Protein AF-A0A1V4Y4I4-F1 (afdb_monomer_lite)

Structure (mmCIF, N/CA/C/O backbone):
data_AF-A0A1V4Y4I4-F1
#
_entry.id   AF-A0A1V4Y4I4-F1
#
loop_
_atom_site.group_PDB
_atom_site.id
_atom_site.type_symbol
_atom_site.label_atom_id
_atom_site.label_alt_id
_atom_site.label_comp_id
_atom_site.label_asym_id
_atom_site.label_entity_id
_atom_site.label_seq_id
_atom_site.pdbx_PDB_ins_code
_atom_site.Cartn_x
_atom_site.Cartn_y
_atom_site.Cartn_z
_atom_site.occupancy
_atom_site.B_iso_or_equiv
_atom_site.auth_seq_id
_atom_site.auth_comp_id
_atom_site.auth_asym_id
_atom_site.auth_atom_id
_atom_site.pdbx_PDB_model_num
ATOM 1 N N . MET A 1 1 ? -23.856 -1.948 23.650 1.00 59.88 1 MET A N 1
ATOM 2 C CA . MET A 1 1 ? -23.020 -1.935 22.434 1.00 59.88 1 MET A CA 1
ATOM 3 C C . MET A 1 1 ? -22.242 -0.634 22.471 1.00 59.88 1 MET A C 1
ATOM 5 O O . MET A 1 1 ? -22.866 0.391 22.723 1.00 59.88 1 MET A O 1
ATOM 9 N N . GLY A 1 2 ? -20.911 -0.705 22.414 1.00 66.62 2 GLY A N 1
ATOM 10 C CA . GLY A 1 2 ? -20.043 0.474 22.469 1.00 66.62 2 GLY A CA 1
ATOM 11 C C . GLY A 1 2 ? -20.132 1.305 21.186 1.00 66.62 2 GLY A C 1
ATOM 12 O O . GLY A 1 2 ? -20.775 0.861 20.231 1.00 66.62 2 GLY A O 1
ATOM 13 N N . PRO A 1 3 ? -19.540 2.510 21.169 1.00 67.31 3 PRO A N 1
ATOM 14 C CA . PRO A 1 3 ? -19.424 3.289 19.945 1.00 67.31 3 PRO A CA 1
ATOM 15 C C . PRO A 1 3 ? -18.731 2.459 18.850 1.00 67.31 3 PRO A C 1
ATOM 17 O O . PRO A 1 3 ? -17.905 1.604 19.175 1.00 67.31 3 PRO A O 1
ATOM 20 N N . PRO A 1 4 ? -19.095 2.670 17.576 1.00 71.00 4 PRO A N 1
ATOM 21 C CA . PRO A 1 4 ? -18.471 1.962 16.468 1.00 71.00 4 PRO A CA 1
ATOM 22 C C . PRO A 1 4 ? -16.964 2.227 16.454 1.00 71.00 4 PRO A C 1
ATOM 24 O O . PRO A 1 4 ? -16.531 3.359 16.679 1.00 71.00 4 PRO A O 1
ATOM 27 N N . GLU A 1 5 ? -16.184 1.181 16.191 1.00 80.62 5 GLU A N 1
ATOM 28 C CA . GLU A 1 5 ? -14.747 1.309 15.952 1.00 80.62 5 GLU A CA 1
ATOM 29 C C . GLU A 1 5 ? -14.522 2.182 14.708 1.00 80.62 5 GLU A C 1
ATOM 31 O O . GLU A 1 5 ? -15.231 2.063 13.702 1.00 80.62 5 GLU A O 1
ATOM 36 N N . GLN A 1 6 ? -13.590 3.127 14.815 1.00 85.88 6 GLN A N 1
ATOM 37 C CA . GLN A 1 6 ? -13.231 4.048 13.740 1.00 85.88 6 GLN A CA 1
ATOM 38 C C . GLN A 1 6 ? -11.927 3.587 13.104 1.00 85.88 6 GLN A C 1
ATOM 40 O O . GLN A 1 6 ? -11.011 3.186 13.822 1.00 85.88 6 GLN A O 1
ATOM 45 N N . ALA A 1 7 ? -11.844 3.679 11.777 1.00 88.19 7 ALA A N 1
ATOM 46 C CA . ALA A 1 7 ? -10.590 3.435 11.082 1.00 88.19 7 ALA A CA 1
ATOM 47 C C . ALA A 1 7 ? -9.544 4.516 11.416 1.00 88.19 7 ALA A C 1
ATOM 49 O O . ALA A 1 7 ? -9.923 5.673 11.666 1.00 88.19 7 ALA A O 1
ATOM 50 N N . PRO A 1 8 ? -8.245 4.166 11.346 1.00 87.81 8 PRO A N 1
ATOM 51 C CA . PRO A 1 8 ? -7.149 5.119 11.473 1.00 87.81 8 PRO A CA 1
ATOM 52 C C . PRO A 1 8 ? -7.341 6.338 10.568 1.00 87.81 8 PRO A C 1
ATOM 54 O O . PRO A 1 8 ? -7.643 6.205 9.378 1.00 87.81 8 PRO A O 1
ATOM 57 N N . GLN A 1 9 ? -7.153 7.534 11.123 1.00 90.69 9 GLN A N 1
ATOM 58 C CA . GLN A 1 9 ? -7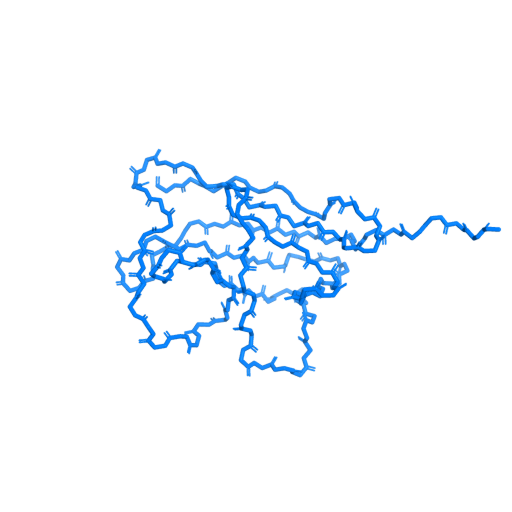.184 8.778 10.357 1.00 90.69 9 GLN A CA 1
ATOM 59 C C . GLN A 1 9 ? -5.765 9.107 9.883 1.00 90.69 9 GLN A C 1
ATOM 61 O O . GLN A 1 9 ? -5.051 9.911 10.486 1.00 90.69 9 GLN A O 1
ATOM 66 N N . ALA A 1 10 ? -5.353 8.456 8.796 1.00 91.88 10 ALA A N 1
ATOM 67 C CA . ALA A 1 10 ? -4.025 8.601 8.213 1.00 91.88 10 ALA A CA 1
ATOM 68 C C . ALA A 1 10 ? -4.049 9.450 6.938 1.00 91.88 10 ALA A C 1
ATOM 70 O O . ALA A 1 10 ? -4.920 9.310 6.079 1.00 91.88 10 ALA A O 1
ATOM 71 N N . SER A 1 11 ? -3.052 10.319 6.787 1.00 94.38 11 SER A N 1
ATOM 72 C CA . SER A 1 11 ? -2.805 11.042 5.543 1.00 94.38 11 SER A CA 1
ATOM 73 C C . SER A 1 11 ? -1.803 10.257 4.711 1.00 94.38 11 SER A C 1
ATOM 75 O O . SER A 1 11 ? -0.617 10.218 5.037 1.00 94.38 11 SER A O 1
ATOM 77 N N . LEU A 1 12 ? -2.273 9.624 3.638 1.00 94.75 12 LEU A N 1
ATOM 78 C CA . LEU A 1 12 ? -1.448 8.799 2.760 1.00 94.75 12 LEU A CA 1
ATOM 79 C C . LEU A 1 12 ? -1.322 9.434 1.377 1.00 94.75 12 LEU A C 1
ATOM 81 O O . LEU A 1 12 ? -2.287 9.969 0.829 1.00 94.75 12 LEU A O 1
ATOM 85 N N . ARG A 1 13 ? -0.127 9.347 0.793 1.00 95.62 13 ARG A N 1
ATOM 86 C CA . ARG A 1 13 ? 0.149 9.816 -0.567 1.00 95.62 13 ARG A CA 1
ATOM 87 C C . ARG A 1 13 ? 0.744 8.692 -1.396 1.00 95.62 13 ARG A C 1
ATOM 89 O O . ARG A 1 13 ? 1.690 8.051 -0.962 1.00 95.62 13 ARG A O 1
ATOM 96 N N . ALA A 1 14 ? 0.232 8.508 -2.608 1.00 94.81 14 ALA A N 1
ATOM 97 C CA . ALA A 1 14 ? 0.804 7.591 -3.583 1.00 94.81 14 ALA A CA 1
ATOM 98 C C . ALA A 1 14 ? 1.386 8.355 -4.780 1.00 94.81 14 ALA A C 1
ATOM 100 O O . ALA A 1 14 ? 0.852 9.387 -5.196 1.00 94.81 14 ALA A O 1
ATOM 101 N N . SER A 1 15 ? 2.491 7.854 -5.327 1.00 94.38 15 SER A N 1
ATOM 102 C CA . SER A 1 15 ? 3.132 8.398 -6.528 1.00 94.38 15 SER A CA 1
ATOM 103 C C . SER A 1 15 ? 3.766 7.291 -7.364 1.00 94.38 15 SER A C 1
ATOM 105 O O . SER A 1 15 ? 4.225 6.291 -6.818 1.00 94.38 15 SER A O 1
ATOM 107 N N . GLY A 1 16 ? 3.774 7.463 -8.685 1.00 92.38 16 GLY A N 1
AT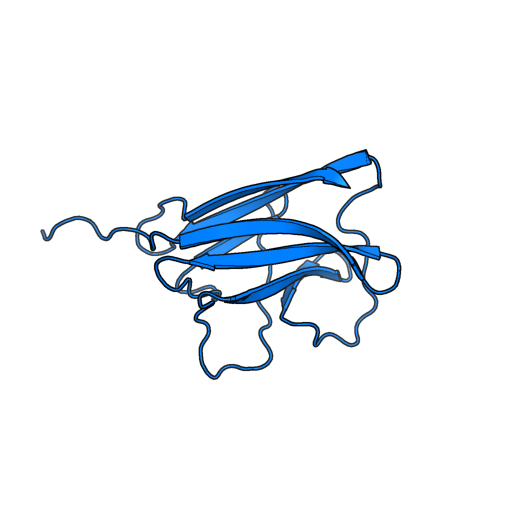OM 108 C CA . GLY A 1 16 ? 4.423 6.529 -9.599 1.00 92.38 16 GLY A CA 1
ATOM 109 C C . GLY A 1 16 ? 5.938 6.703 -9.564 1.00 92.38 16 GLY A C 1
ATOM 110 O O . GLY A 1 16 ? 6.442 7.829 -9.563 1.00 92.38 16 GLY A O 1
ATOM 111 N N . VAL A 1 17 ? 6.662 5.591 -9.521 1.00 91.19 17 VAL A N 1
ATOM 112 C CA . VAL A 1 17 ? 8.126 5.531 -9.552 1.00 91.19 17 VAL A CA 1
ATOM 113 C C . VAL A 1 17 ? 8.579 4.412 -10.486 1.00 91.19 17 VAL A C 1
ATOM 115 O O . VAL A 1 17 ? 7.840 3.463 -10.729 1.00 91.19 17 VAL A O 1
ATOM 118 N N . MET A 1 18 ? 9.811 4.504 -10.981 1.00 88.62 18 MET A N 1
ATOM 119 C CA . MET A 1 18 ? 10.460 3.400 -11.688 1.00 88.62 18 MET A CA 1
ATOM 120 C C . MET A 1 18 ? 11.306 2.606 -10.698 1.00 88.62 18 MET A C 1
ATOM 122 O O . MET A 1 18 ? 12.157 3.184 -10.016 1.00 88.62 18 MET A O 1
ATOM 126 N N . MET A 1 19 ? 11.103 1.295 -10.641 1.00 82.94 19 MET A N 1
ATOM 127 C CA . MET A 1 19 ? 11.897 0.370 -9.841 1.00 82.94 19 MET A CA 1
ATOM 128 C C . MET A 1 19 ? 12.384 -0.768 -10.734 1.00 82.94 19 MET A C 1
ATOM 130 O O . MET A 1 19 ? 11.584 -1.458 -11.351 1.00 82.94 19 MET A O 1
ATOM 134 N N . ASP A 1 20 ? 13.703 -0.937 -10.835 1.00 83.25 20 ASP A N 1
ATOM 135 C CA . ASP A 1 20 ? 14.353 -1.936 -11.700 1.00 83.25 20 ASP A CA 1
ATOM 136 C C . ASP A 1 20 ? 13.917 -1.900 -13.178 1.00 83.25 20 ASP A C 1
ATOM 138 O O . ASP A 1 20 ? 13.991 -2.896 -13.887 1.00 83.25 20 ASP A O 1
ATOM 142 N N . GLY A 1 21 ? 13.503 -0.724 -13.661 1.00 84.31 21 GLY A N 1
ATOM 143 C CA . GLY A 1 21 ? 13.038 -0.529 -15.037 1.00 84.31 21 GLY A CA 1
ATOM 144 C C . GLY A 1 21 ? 11.533 -0.710 -15.232 1.00 84.31 21 GLY A C 1
ATOM 145 O O . GLY A 1 21 ? 11.056 -0.415 -16.323 1.00 84.31 21 GLY A O 1
ATOM 146 N N . GLU A 1 22 ? 10.797 -1.086 -14.185 1.00 89.00 22 GLU A N 1
ATOM 147 C CA . GLU A 1 22 ? 9.345 -1.272 -14.215 1.00 89.00 22 GLU A CA 1
ATOM 148 C C . GLU A 1 22 ? 8.600 -0.232 -13.370 1.00 89.00 22 GLU A C 1
ATOM 150 O O . GLU A 1 22 ? 9.132 0.331 -12.408 1.00 89.00 22 GLU A O 1
ATOM 155 N N . ASN A 1 23 ? 7.339 0.017 -13.724 1.00 90.75 23 ASN A N 1
ATOM 156 C CA . ASN A 1 23 ? 6.455 0.922 -12.991 1.00 90.75 23 ASN A CA 1
ATOM 157 C C . ASN A 1 23 ? 6.058 0.329 -11.627 1.00 90.75 23 ASN A C 1
ATOM 159 O O . ASN A 1 23 ? 5.480 -0.757 -11.556 1.00 90.75 23 ASN A O 1
ATOM 163 N N . ALA A 1 24 ? 6.294 1.088 -10.558 1.00 91.50 24 ALA A N 1
ATOM 164 C CA . ALA A 1 24 ? 5.917 0.782 -9.180 1.00 91.50 24 ALA A CA 1
ATOM 165 C C . ALA A 1 24 ? 5.242 1.998 -8.517 1.00 91.50 24 ALA A C 1
ATOM 167 O O . ALA A 1 24 ? 5.390 3.132 -8.968 1.00 91.50 24 ALA A O 1
ATOM 168 N N . ILE A 1 25 ? 4.508 1.799 -7.424 1.00 93.06 25 ILE A N 1
ATOM 169 C CA . ILE A 1 25 ? 3.913 2.900 -6.651 1.00 93.06 25 ILE A CA 1
ATOM 170 C C . ILE A 1 25 ? 4.708 3.079 -5.368 1.00 93.06 25 ILE A C 1
ATOM 172 O O . ILE A 1 25 ? 4.858 2.134 -4.606 1.00 93.06 25 ILE A O 1
ATOM 176 N N . LYS A 1 26 ? 5.156 4.298 -5.081 1.00 93.00 26 LYS A N 1
ATOM 177 C CA . LYS A 1 26 ? 5.621 4.683 -3.749 1.00 93.00 26 LYS A CA 1
ATOM 178 C C . LYS A 1 26 ? 4.436 5.202 -2.941 1.00 93.00 26 LYS A C 1
ATOM 180 O O . LYS A 1 26 ? 3.807 6.181 -3.349 1.00 93.00 26 LYS A O 1
ATOM 185 N N . LEU A 1 27 ? 4.155 4.563 -1.811 1.00 93.75 27 LEU A N 1
ATOM 186 C CA . LEU A 1 27 ? 3.166 4.982 -0.822 1.00 93.75 27 LEU A CA 1
ATOM 187 C C . LEU A 1 27 ? 3.892 5.596 0.377 1.00 93.75 27 LEU A C 1
ATOM 189 O O . LEU A 1 27 ? 4.798 4.981 0.925 1.00 93.75 27 LEU A O 1
ATOM 193 N N . GLU A 1 28 ? 3.498 6.799 0.779 1.00 93.75 28 GLU A N 1
ATOM 194 C CA . GLU A 1 28 ? 4.140 7.581 1.838 1.00 93.75 28 GLU A CA 1
ATOM 195 C C . GLU A 1 28 ? 3.118 7.987 2.905 1.00 93.75 28 GLU A C 1
ATOM 197 O O . GLU A 1 28 ? 2.045 8.506 2.574 1.00 93.75 28 GLU A O 1
ATOM 202 N N . HIS A 1 29 ? 3.475 7.829 4.179 1.00 94.50 29 HIS A N 1
ATOM 203 C CA . HIS A 1 29 ? 2.659 8.286 5.299 1.00 94.50 29 HIS A CA 1
ATOM 204 C C . HIS A 1 29 ? 3.002 9.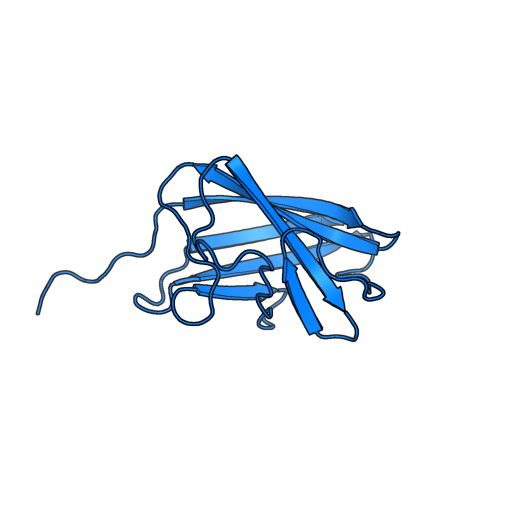741 5.639 1.00 94.50 29 HIS A C 1
ATOM 206 O O . HIS A 1 29 ? 4.084 10.052 6.134 1.00 94.50 29 HIS A O 1
ATOM 212 N N . GLN A 1 30 ? 2.082 10.667 5.381 1.00 94.69 30 GLN A N 1
ATOM 213 C CA . GLN A 1 30 ? 2.298 12.112 5.541 1.00 94.69 30 GLN A CA 1
ATOM 214 C C . GLN A 1 30 ? 1.975 12.629 6.953 1.00 94.69 30 GLN A C 1
ATOM 216 O O . GLN A 1 30 ? 2.304 13.769 7.277 1.00 94.69 30 GLN A O 1
ATOM 221 N N . GLY A 1 31 ? 1.325 11.820 7.793 1.00 93.50 31 GLY A N 1
ATOM 222 C CA . GLY A 1 31 ? 0.958 12.173 9.168 1.00 93.50 31 GLY A CA 1
ATOM 223 C C . GLY A 1 31 ? -0.389 11.582 9.580 1.00 93.50 31 GLY A C 1
ATOM 224 O O . GLY A 1 31 ? -1.079 10.997 8.749 1.00 93.50 31 GLY A O 1
ATOM 225 N N . GLY A 1 32 ? -0.766 11.759 10.846 1.00 93.12 32 GLY A N 1
ATOM 226 C CA . GLY A 1 32 ? -1.983 11.173 11.419 1.00 93.12 32 GLY A CA 1
ATOM 227 C C . GLY A 1 32 ? -1.699 9.896 12.206 1.00 93.12 32 GLY A C 1
ATOM 228 O O . GLY A 1 32 ? -0.593 9.736 12.728 1.00 93.12 32 GLY A O 1
ATOM 229 N N . ASP A 1 33 ? -2.705 9.032 12.297 1.00 92.94 33 ASP A N 1
ATOM 230 C CA . ASP A 1 33 ? -2.617 7.751 13.002 1.00 92.94 33 ASP A CA 1
ATOM 231 C C . ASP A 1 33 ? -1.809 6.731 12.196 1.00 92.94 33 ASP A C 1
ATOM 233 O O . ASP A 1 33 ? -1.933 6.686 10.976 1.00 92.94 33 ASP A O 1
ATOM 237 N N . ALA A 1 34 ? -1.048 5.875 12.879 1.00 91.25 34 ALA A N 1
ATOM 238 C CA . ALA A 1 34 ? -0.325 4.781 12.241 1.00 91.25 34 ALA A CA 1
ATOM 239 C C . ALA A 1 34 ? -1.277 3.799 11.535 1.00 91.25 34 ALA A C 1
ATOM 241 O O . ALA A 1 34 ? -2.367 3.497 12.036 1.00 91.25 34 ALA A O 1
ATOM 242 N N . VAL A 1 35 ? -0.843 3.253 10.397 1.00 90.81 35 VAL A N 1
ATOM 243 C CA . VAL A 1 35 ? -1.619 2.276 9.616 1.00 90.81 35 VAL A CA 1
ATOM 244 C C . VAL A 1 35 ? -0.941 0.917 9.669 1.00 90.81 35 VAL A C 1
ATOM 246 O O . VAL A 1 35 ? 0.144 0.752 9.134 1.00 90.81 35 VAL A O 1
ATOM 249 N N . TYR A 1 36 ? -1.579 -0.084 10.264 1.00 89.94 36 TYR A N 1
ATOM 250 C CA . TYR A 1 36 ? -1.006 -1.429 10.328 1.00 89.94 36 TYR A CA 1
ATOM 251 C C . TYR A 1 36 ? -1.197 -2.162 8.993 1.00 89.94 36 TYR A C 1
ATOM 253 O O . TYR A 1 36 ? -2.318 -2.506 8.621 1.00 89.94 36 TYR A O 1
ATOM 261 N N . LEU A 1 37 ? -0.116 -2.365 8.240 1.00 87.56 37 LEU A N 1
ATOM 262 C CA . LEU A 1 37 ? -0.107 -2.930 6.886 1.00 87.56 37 LEU A CA 1
ATOM 263 C C . LEU A 1 37 ? -0.080 -4.466 6.867 1.00 87.56 37 LEU A C 1
ATOM 265 O O . LEU A 1 37 ? 0.564 -5.070 6.018 1.00 87.56 37 LEU A O 1
ATOM 269 N N . ASP A 1 38 ? -0.801 -5.127 7.759 1.00 86.50 38 ASP A N 1
ATOM 270 C CA . ASP A 1 38 ? -0.971 -6.580 7.757 1.00 86.50 38 ASP A CA 1
ATOM 271 C C . ASP A 1 38 ? -2.418 -6.980 7.449 1.00 86.50 38 ASP A C 1
ATOM 273 O O . ASP A 1 38 ? -3.355 -6.196 7.590 1.00 86.50 38 ASP A O 1
ATOM 277 N N . ALA A 1 39 ? -2.613 -8.240 7.059 1.00 84.19 39 ALA A N 1
ATOM 278 C CA . ALA A 1 39 ? -3.919 -8.749 6.647 1.00 84.19 39 ALA A CA 1
ATOM 279 C C . ALA A 1 39 ? -4.964 -8.816 7.779 1.00 84.19 39 ALA A C 1
ATOM 281 O O . ALA A 1 39 ? -6.142 -9.052 7.496 1.00 84.19 39 ALA A O 1
ATOM 282 N N . THR A 1 40 ? -4.559 -8.665 9.045 1.00 86.88 40 THR A N 1
ATOM 283 C CA . THR A 1 40 ? -5.478 -8.662 10.192 1.00 86.88 40 THR A CA 1
ATOM 284 C C . THR A 1 40 ? -6.056 -7.277 10.463 1.00 86.88 40 THR A C 1
ATOM 286 O O . THR A 1 40 ? -7.202 -7.193 10.907 1.00 86.88 40 THR A O 1
ATOM 289 N N . HIS A 1 41 ? -5.324 -6.212 10.124 1.00 89.19 41 HIS A N 1
ATOM 290 C CA . HIS A 1 41 ? -5.753 -4.830 10.340 1.00 89.19 41 HIS A CA 1
ATOM 291 C C . HIS A 1 41 ? -6.176 -4.122 9.057 1.00 89.19 41 HIS A C 1
ATOM 293 O O . HIS A 1 41 ? -7.192 -3.428 9.058 1.00 89.19 41 HIS A O 1
ATOM 299 N N . THR A 1 42 ? -5.456 -4.296 7.948 1.00 91.12 42 THR A N 1
ATOM 300 C CA . THR A 1 42 ? -5.774 -3.603 6.698 1.00 91.12 42 THR A CA 1
ATOM 301 C C . THR A 1 42 ? -5.821 -4.524 5.491 1.00 91.12 42 THR A C 1
ATOM 303 O O . THR A 1 42 ? -5.125 -5.528 5.358 1.00 91.12 42 THR A O 1
ATOM 306 N N . LYS A 1 43 ? -6.689 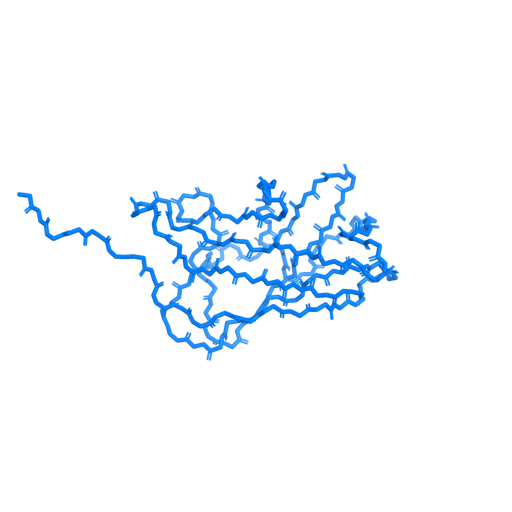-4.153 4.554 1.00 92.25 43 LYS A N 1
ATOM 307 C CA . LYS A 1 43 ? -6.766 -4.750 3.232 1.00 92.25 43 LYS A CA 1
ATOM 308 C C . LYS A 1 43 ? -6.349 -3.713 2.210 1.00 92.25 43 LYS A C 1
ATOM 310 O O . LYS A 1 43 ? -7.050 -2.720 2.009 1.00 92.25 43 LYS A O 1
ATOM 315 N N . VAL A 1 44 ? -5.243 -3.985 1.530 1.00 92.06 44 VAL A N 1
ATOM 316 C CA . VAL A 1 44 ? -4.780 -3.164 0.415 1.00 92.06 44 VAL A CA 1
ATOM 317 C C . VAL A 1 44 ? -5.184 -3.809 -0.904 1.00 92.06 44 VAL A C 1
ATOM 319 O O . VAL A 1 44 ? -5.004 -5.009 -1.118 1.00 92.06 44 VAL A O 1
ATOM 322 N N . LEU A 1 45 ? -5.776 -3.009 -1.780 1.00 93.81 45 LEU A N 1
ATOM 323 C CA . LEU A 1 45 ? -6.282 -3.407 -3.085 1.00 93.81 45 LEU A CA 1
ATOM 324 C C . LEU A 1 45 ? -5.584 -2.577 -4.160 1.00 93.81 45 LEU A C 1
ATOM 326 O O . LEU A 1 45 ? -5.605 -1.352 -4.078 1.00 93.81 45 LEU A O 1
ATOM 330 N N . ILE A 1 46 ? -5.036 -3.240 -5.174 1.00 92.62 46 ILE A N 1
ATOM 331 C CA . ILE A 1 46 ? -4.500 -2.636 -6.396 1.00 92.62 46 ILE A CA 1
ATOM 332 C C . ILE A 1 46 ? -5.415 -3.051 -7.546 1.00 92.62 46 ILE A C 1
ATOM 334 O O . ILE A 1 46 ? -5.582 -4.244 -7.798 1.00 92.62 46 ILE A O 1
ATOM 338 N N . ASP A 1 47 ? -6.094 -2.083 -8.161 1.00 92.12 47 ASP A N 1
ATOM 339 C CA . ASP A 1 47 ? -7.125 -2.296 -9.191 1.00 92.12 47 ASP A CA 1
ATOM 340 C C . ASP A 1 47 ? -8.160 -3.371 -8.810 1.00 92.12 47 ASP A C 1
ATOM 342 O O . ASP A 1 47 ? -8.629 -4.174 -9.615 1.00 92.12 47 ASP A O 1
ATOM 346 N N . GLY A 1 48 ? -8.523 -3.397 -7.523 1.00 91.12 48 GLY A N 1
ATOM 347 C CA . GLY A 1 48 ? -9.484 -4.349 -6.961 1.00 91.12 48 GLY A CA 1
ATOM 348 C C . GLY A 1 48 ? -8.909 -5.724 -6.600 1.00 91.12 48 GLY A C 1
ATOM 349 O O . GLY A 1 48 ? -9.630 -6.532 -6.013 1.00 91.12 48 GLY A O 1
ATOM 350 N N . THR A 1 49 ? -7.628 -5.980 -6.866 1.00 93.00 49 THR A N 1
ATOM 351 C CA . THR A 1 49 ? -6.927 -7.212 -6.473 1.00 93.00 49 THR A CA 1
ATOM 352 C C . THR A 1 49 ? -6.181 -7.002 -5.161 1.00 93.00 49 THR A C 1
ATOM 354 O O . THR A 1 49 ? -5.521 -5.987 -4.972 1.00 93.00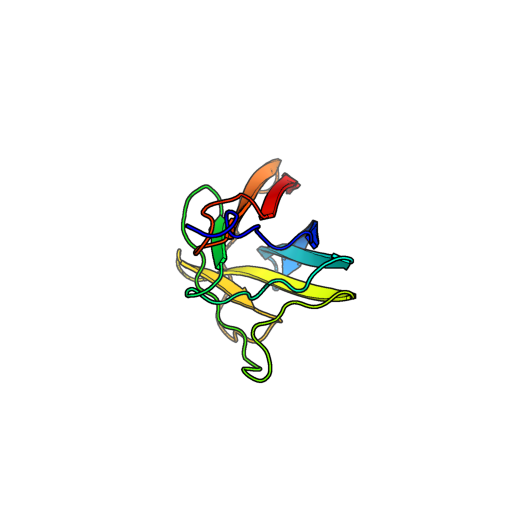 49 THR A O 1
ATOM 357 N N . THR A 1 50 ? -6.278 -7.943 -4.221 1.00 92.44 50 THR A N 1
ATOM 358 C CA . THR A 1 50 ? -5.587 -7.823 -2.928 1.00 92.44 50 THR A CA 1
ATOM 359 C C . THR A 1 50 ? -4.075 -7.944 -3.093 1.00 92.44 50 THR A C 1
ATOM 361 O O . THR A 1 50 ? -3.598 -8.888 -3.720 1.00 92.44 50 THR A O 1
ATOM 364 N N . ALA A 1 51 ? -3.341 -6.994 -2.515 1.00 89.31 51 ALA A N 1
ATOM 365 C CA . ALA A 1 51 ? -1.890 -7.054 -2.426 1.00 89.31 51 ALA A CA 1
ATOM 366 C C . ALA A 1 51 ? -1.451 -7.904 -1.228 1.00 89.31 51 ALA A C 1
ATOM 368 O O . ALA A 1 51 ? -2.093 -7.914 -0.178 1.00 89.31 51 ALA A O 1
ATOM 369 N N . THR A 1 52 ? -0.343 -8.613 -1.401 1.00 86.12 52 THR A N 1
ATOM 370 C CA . THR A 1 52 ? 0.321 -9.389 -0.359 1.00 86.12 52 THR A CA 1
ATOM 371 C C . THR A 1 52 ? 1.326 -8.488 0.343 1.00 86.12 52 THR A C 1
ATOM 373 O O . THR A 1 52 ? 2.291 -8.034 -0.272 1.00 86.12 52 THR A O 1
ATOM 376 N N . THR A 1 53 ? 1.140 -8.224 1.631 1.00 78.19 53 THR A N 1
ATOM 377 C CA . THR A 1 53 ? 2.152 -7.487 2.386 1.00 78.19 53 THR A CA 1
ATOM 378 C C . THR A 1 53 ? 3.318 -8.402 2.743 1.00 78.19 53 THR A C 1
ATOM 380 O O . THR A 1 53 ? 3.122 -9.459 3.342 1.00 78.19 53 THR A O 1
ATOM 383 N N . VAL A 1 54 ? 4.534 -7.993 2.386 1.00 66.56 54 VAL A N 1
ATOM 384 C CA . VAL A 1 54 ? 5.777 -8.684 2.737 1.00 66.56 54 VAL A CA 1
ATOM 385 C C . VAL A 1 54 ? 6.739 -7.630 3.276 1.00 66.56 54 VAL A C 1
ATOM 387 O O . VAL A 1 54 ? 7.654 -7.203 2.589 1.00 66.56 54 VAL A O 1
ATOM 390 N N . LEU A 1 55 ? 6.503 -7.153 4.501 1.00 65.69 55 LEU A N 1
ATOM 391 C CA . LEU A 1 55 ? 7.412 -6.212 5.161 1.00 65.69 55 LEU A CA 1
ATOM 392 C C . LEU A 1 55 ? 8.516 -7.004 5.866 1.00 65.69 55 LEU A C 1
ATOM 394 O O . LEU A 1 55 ? 8.258 -7.765 6.795 1.00 65.69 55 LEU A O 1
ATOM 398 N N . ALA A 1 56 ? 9.759 -6.851 5.405 1.00 52.19 56 ALA A N 1
ATOM 399 C CA . ALA A 1 56 ? 10.893 -7.633 5.905 1.00 52.19 56 ALA A CA 1
ATOM 400 C C . ALA A 1 56 ? 11.308 -7.317 7.356 1.00 52.19 56 ALA A C 1
ATOM 402 O O . ALA A 1 56 ? 11.973 -8.136 7.990 1.00 52.19 56 ALA A O 1
ATOM 403 N N . ASN A 1 57 ? 10.909 -6.159 7.889 1.00 53.09 57 ASN A N 1
ATOM 404 C CA . ASN A 1 57 ? 11.066 -5.822 9.301 1.00 53.09 57 ASN A CA 1
ATOM 405 C C . ASN A 1 57 ? 9.714 -5.958 10.002 1.00 53.09 57 ASN A C 1
ATOM 407 O O . ASN A 1 57 ? 8.911 -5.033 10.022 1.00 53.09 57 ASN A O 1
ATOM 411 N N . ALA A 1 58 ? 9.502 -7.123 10.606 1.00 45.62 58 ALA A N 1
ATOM 412 C CA . ALA A 1 58 ? 8.340 -7.470 11.419 1.00 45.62 58 ALA A CA 1
ATOM 413 C C . ALA A 1 58 ? 8.266 -6.731 12.775 1.00 45.62 58 ALA A C 1
ATOM 415 O O . ALA A 1 58 ? 7.486 -7.132 13.635 1.00 45.62 58 ALA A O 1
ATOM 416 N N . ASP A 1 59 ? 9.077 -5.691 13.003 1.00 45.56 59 ASP A N 1
ATOM 417 C CA . ASP A 1 59 ? 9.154 -5.054 14.325 1.00 45.56 59 ASP A CA 1
ATOM 418 C C . ASP A 1 59 ? 8.097 -3.980 14.571 1.00 45.56 59 ASP A C 1
ATOM 420 O O . ASP A 1 59 ? 7.857 -3.655 15.727 1.00 45.56 59 ASP A O 1
ATOM 424 N N . THR A 1 60 ? 7.370 -3.549 13.543 1.00 52.91 60 THR A N 1
ATOM 425 C CA . THR A 1 60 ? 5.999 -3.052 13.686 1.00 52.91 60 THR A CA 1
ATOM 426 C C . THR A 1 60 ? 5.375 -3.011 12.300 1.00 52.91 60 THR A C 1
ATOM 428 O O . THR A 1 60 ? 5.790 -2.227 11.460 1.00 52.91 60 THR A O 1
ATOM 431 N N . GLU A 1 61 ? 4.333 -3.801 12.052 1.00 69.38 61 GLU A N 1
ATOM 432 C CA . GLU A 1 61 ? 3.482 -3.680 10.854 1.00 69.38 61 GLU A CA 1
ATOM 433 C C . GLU A 1 61 ? 2.828 -2.283 10.745 1.00 69.38 61 GLU A C 1
ATOM 435 O O . GLU A 1 61 ? 2.174 -1.984 9.752 1.00 69.38 61 GLU A O 1
ATOM 440 N N . ALA A 1 62 ? 3.018 -1.421 11.751 1.00 84.56 62 ALA A N 1
ATOM 441 C CA . ALA A 1 62 ? 2.670 -0.013 11.752 1.00 84.56 62 ALA A CA 1
ATOM 442 C C . ALA A 1 62 ? 3.485 0.762 10.710 1.00 84.56 62 ALA A C 1
ATOM 444 O O . ALA A 1 62 ? 4.703 0.867 10.793 1.00 84.56 62 ALA A O 1
ATOM 445 N N . PHE A 1 63 ? 2.769 1.330 9.753 1.00 89.56 63 PHE A N 1
ATOM 446 C CA . PHE A 1 63 ? 3.249 2.329 8.825 1.00 89.56 63 PHE A CA 1
ATOM 447 C C . PHE A 1 63 ? 3.097 3.701 9.472 1.00 89.56 63 PHE A C 1
ATOM 449 O O . PHE A 1 63 ? 1.979 4.217 9.584 1.00 89.56 63 PHE A O 1
ATOM 456 N N . ASP A 1 64 ? 4.214 4.255 9.928 1.00 91.56 64 ASP A N 1
ATOM 457 C CA . ASP A 1 64 ? 4.259 5.484 10.712 1.00 91.56 64 ASP A CA 1
ATOM 458 C C . ASP A 1 64 ? 4.543 6.722 9.855 1.00 91.56 64 ASP A C 1
ATOM 460 O O . ASP A 1 64 ? 5.071 6.669 8.743 1.00 91.56 64 ASP A O 1
ATOM 464 N N . ALA A 1 65 ? 4.220 7.897 10.396 1.00 91.94 65 ALA A N 1
ATOM 465 C CA . ALA A 1 65 ? 4.463 9.165 9.723 1.00 91.94 65 ALA A CA 1
ATOM 466 C C . ALA A 1 65 ? 5.940 9.373 9.349 1.00 91.94 65 ALA A C 1
ATOM 468 O O . ALA A 1 65 ? 6.829 9.352 10.197 1.00 91.94 65 ALA A O 1
ATOM 469 N N . GLY A 1 66 ? 6.178 9.668 8.068 1.00 89.38 66 GLY A N 1
ATOM 470 C CA . GLY A 1 66 ? 7.510 9.828 7.484 1.00 89.38 66 GLY A CA 1
ATOM 471 C C . GLY A 1 66 ? 8.043 8.570 6.798 1.00 89.38 66 GLY A C 1
ATOM 472 O O . GLY A 1 66 ? 9.022 8.667 6.055 1.00 89.38 66 GLY A O 1
ATOM 473 N N . GLU A 1 67 ? 7.400 7.419 6.987 1.00 90.88 67 GLU A N 1
ATOM 474 C CA . GLU A 1 67 ? 7.781 6.182 6.318 1.00 90.88 67 GLU A CA 1
ATOM 475 C C . GLU A 1 67 ? 7.219 6.097 4.897 1.00 90.88 67 GLU A C 1
ATOM 477 O O . GLU A 1 67 ? 6.265 6.786 4.507 1.00 90.88 67 GLU A O 1
ATOM 482 N N . PHE A 1 68 ? 7.822 5.211 4.105 1.00 90.44 68 PHE A N 1
ATOM 483 C CA . PHE A 1 68 ? 7.319 4.851 2.791 1.00 90.44 68 PHE A CA 1
ATOM 484 C C . PHE A 1 68 ? 7.505 3.365 2.504 1.00 90.44 68 PHE A C 1
ATOM 486 O O . PHE A 1 68 ? 8.475 2.741 2.929 1.00 90.44 68 PHE A O 1
ATOM 493 N N . VAL A 1 69 ? 6.584 2.833 1.713 1.00 90.62 69 VAL A N 1
ATOM 494 C CA . VAL A 1 69 ? 6.629 1.482 1.158 1.00 90.62 69 VAL A CA 1
ATOM 495 C C . VAL A 1 69 ? 6.403 1.558 -0.344 1.00 90.62 69 VAL A C 1
ATOM 497 O O . VAL A 1 69 ? 5.931 2.568 -0.875 1.00 90.62 69 VAL A O 1
ATOM 500 N N . TYR A 1 70 ? 6.732 0.484 -1.040 1.00 90.56 70 TYR A N 1
ATOM 501 C CA . TYR A 1 70 ? 6.493 0.341 -2.461 1.00 90.56 70 TYR A CA 1
ATOM 502 C C . TYR A 1 70 ? 5.472 -0.746 -2.716 1.00 90.56 70 TYR A C 1
ATOM 504 O O . TYR A 1 70 ? 5.502 -1.804 -2.092 1.00 90.56 70 TYR A O 1
ATOM 512 N N . LEU A 1 71 ? 4.592 -0.471 -3.668 1.00 91.00 71 LEU A N 1
ATOM 513 C CA . LEU A 1 71 ? 3.695 -1.442 -4.245 1.00 91.00 71 LEU A CA 1
ATOM 514 C C . LEU A 1 71 ? 4.227 -1.792 -5.631 1.00 91.00 71 LEU A C 1
ATOM 516 O O . LEU A 1 71 ? 4.589 -0.895 -6.397 1.00 91.00 71 LEU A O 1
ATOM 520 N N . PHE A 1 72 ? 4.305 -3.078 -5.943 1.00 90.69 72 PHE A N 1
ATOM 521 C CA . PHE A 1 72 ? 4.847 -3.580 -7.209 1.00 90.69 72 PHE A CA 1
ATOM 522 C C . PHE A 1 72 ? 4.243 -4.947 -7.549 1.00 90.69 72 PHE A C 1
ATOM 524 O O . PHE A 1 72 ? 3.579 -5.564 -6.713 1.00 90.69 72 PHE A O 1
ATOM 531 N N . ASN A 1 73 ? 4.435 -5.400 -8.788 1.00 91.00 73 ASN A N 1
ATOM 532 C CA . ASN A 1 73 ? 4.001 -6.714 -9.251 1.00 91.00 73 ASN A CA 1
ATOM 533 C C . ASN A 1 73 ? 5.205 -7.656 -9.383 1.00 91.00 73 ASN A C 1
ATOM 535 O O . ASN A 1 73 ? 6.268 -7.239 -9.843 1.00 91.00 73 ASN A O 1
ATOM 539 N N . VAL A 1 74 ? 5.027 -8.916 -8.992 1.00 89.38 74 VAL A N 1
ATOM 540 C CA . VAL A 1 74 ? 5.941 -10.017 -9.312 1.00 89.38 74 VAL A CA 1
ATOM 541 C C . VAL A 1 74 ? 5.104 -11.209 -9.760 1.00 89.38 74 VAL A C 1
ATOM 543 O O . VAL A 1 74 ? 4.317 -11.756 -8.985 1.00 89.38 74 VAL A O 1
ATOM 546 N N . SER A 1 75 ? 5.276 -11.636 -11.010 1.00 88.56 75 SER A N 1
ATOM 547 C CA . SER A 1 75 ? 4.608 -12.800 -11.602 1.00 88.56 75 SER A CA 1
ATOM 548 C C . SER A 1 75 ? 3.080 -12.782 -11.456 1.00 88.56 75 SER A C 1
ATOM 550 O O . SER A 1 75 ? 2.450 -13.816 -11.221 1.00 88.56 75 SER A O 1
ATOM 552 N N . GLY A 1 76 ? 2.466 -11.602 -11.580 1.00 87.06 76 GLY A N 1
ATOM 553 C CA . GLY A 1 76 ? 1.019 -11.407 -11.462 1.00 87.06 76 GLY A CA 1
ATOM 554 C C . GLY A 1 76 ? 0.503 -11.256 -10.027 1.00 87.06 76 GLY A C 1
ATOM 555 O O . GLY A 1 76 ? -0.702 -11.086 -9.842 1.00 87.06 76 GLY A O 1
ATOM 556 N N . VAL A 1 77 ? 1.377 -11.289 -9.019 1.00 88.94 77 VAL A N 1
ATOM 557 C CA . VAL A 1 77 ? 1.020 -11.050 -7.616 1.00 88.94 77 VAL A CA 1
ATOM 558 C C . VAL A 1 77 ? 1.470 -9.651 -7.212 1.00 88.94 77 VAL A C 1
ATOM 560 O O . VAL A 1 77 ? 2.601 -9.246 -7.471 1.00 88.94 77 VAL A O 1
ATOM 563 N N . TYR A 1 78 ? 0.573 -8.900 -6.578 1.00 90.94 78 TYR A N 1
ATOM 564 C CA . TYR A 1 78 ? 0.876 -7.574 -6.054 1.00 90.94 78 TYR A CA 1
ATOM 565 C C . TYR A 1 78 ? 1.479 -7.667 -4.660 1.00 90.94 78 TYR A C 1
ATOM 567 O O . TYR A 1 78 ? 0.965 -8.409 -3.821 1.00 90.94 78 TYR A O 1
ATOM 575 N N . TYR A 1 79 ? 2.515 -6.876 -4.405 1.00 88.81 79 TYR A N 1
ATOM 576 C CA . TYR A 1 79 ? 3.241 -6.853 -3.141 1.00 88.81 79 TYR A CA 1
ATOM 577 C C . TYR A 1 79 ? 3.309 -5.456 -2.544 1.00 88.81 79 TYR A C 1
ATOM 579 O O . TYR A 1 79 ? 3.237 -4.473 -3.278 1.00 88.81 79 TYR A O 1
ATOM 587 N N . ILE A 1 80 ? 3.469 -5.392 -1.221 1.00 88.62 80 ILE A N 1
ATOM 588 C CA . ILE A 1 80 ? 3.817 -4.178 -0.472 1.00 88.62 80 ILE A CA 1
ATOM 589 C C . ILE A 1 80 ? 5.079 -4.463 0.333 1.00 88.62 80 ILE A C 1
ATOM 591 O O . ILE A 1 80 ? 5.057 -5.350 1.188 1.00 88.62 80 ILE A O 1
ATOM 595 N N . ASP A 1 81 ? 6.156 -3.725 0.062 1.00 85.88 81 ASP A N 1
ATOM 596 C CA . ASP A 1 81 ? 7.436 -3.869 0.763 1.00 85.88 81 ASP A CA 1
ATOM 597 C C . ASP A 1 81 ? 8.282 -2.582 0.685 1.00 85.88 81 ASP A C 1
ATOM 599 O O . ASP A 1 81 ? 8.120 -1.740 -0.192 1.00 85.88 81 ASP A O 1
ATOM 603 N N . THR A 1 82 ? 9.219 -2.435 1.611 1.00 80.50 82 THR A N 1
ATOM 604 C CA . THR A 1 82 ? 10.199 -1.351 1.719 1.00 80.50 82 THR A CA 1
ATOM 605 C C . THR A 1 82 ? 11.277 -1.355 0.630 1.00 80.50 82 THR A C 1
ATOM 607 O O . THR A 1 82 ? 11.711 -0.265 0.271 1.00 80.50 82 THR A O 1
ATOM 610 N N . LEU A 1 83 ? 11.693 -2.520 0.100 1.00 69.69 83 LEU A N 1
ATOM 611 C CA . LEU A 1 83 ? 12.454 -2.724 -1.162 1.00 69.69 83 LEU A CA 1
ATOM 612 C C . LEU A 1 83 ? 13.001 -4.167 -1.316 1.00 69.69 83 LEU A C 1
ATOM 614 O O . LEU A 1 83 ? 13.860 -4.405 -2.165 1.00 69.69 83 LEU A O 1
ATOM 618 N N . ASN A 1 84 ? 12.633 -5.112 -0.450 1.00 59.22 84 ASN A N 1
ATOM 619 C CA . ASN A 1 84 ? 13.493 -6.243 -0.095 1.00 59.22 84 ASN A CA 1
ATOM 620 C C . ASN A 1 84 ? 13.329 -7.489 -0.983 1.00 59.22 84 ASN A C 1
ATOM 622 O O . ASN A 1 84 ? 13.908 -8.538 -0.699 1.00 59.22 84 ASN A O 1
ATOM 626 N N . THR A 1 85 ? 12.571 -7.406 -2.076 1.00 63.16 85 THR A N 1
ATOM 627 C CA . THR A 1 85 ? 12.416 -8.550 -2.980 1.00 63.16 85 THR A CA 1
ATOM 628 C C . THR A 1 85 ? 13.542 -8.564 -4.010 1.00 63.16 85 THR A C 1
ATOM 630 O O . THR A 1 85 ? 13.651 -7.658 -4.837 1.00 63.16 85 THR A O 1
ATOM 633 N N . THR A 1 86 ? 14.347 -9.628 -4.012 1.00 65.69 86 THR A N 1
ATOM 634 C CA . THR A 1 86 ? 15.318 -9.929 -5.084 1.00 65.69 86 THR A CA 1
ATOM 635 C C . THR A 1 86 ? 14.656 -10.400 -6.383 1.00 65.69 86 THR A C 1
ATOM 637 O O . THR A 1 86 ? 15.351 -10.699 -7.353 1.00 65.69 86 THR A O 1
ATOM 640 N N . ASP A 1 87 ? 13.330 -10.520 -6.391 1.00 74.25 87 ASP A N 1
ATOM 641 C CA . ASP A 1 87 ? 12.570 -11.003 -7.533 1.00 74.25 87 ASP A CA 1
ATOM 642 C C . ASP A 1 87 ? 12.530 -9.979 -8.668 1.00 74.25 87 ASP A C 1
ATOM 644 O O . ASP A 1 87 ? 12.577 -8.763 -8.463 1.00 74.25 87 ASP A O 1
ATOM 648 N N . THR A 1 88 ? 12.441 -10.496 -9.893 1.00 81.19 88 THR A N 1
ATOM 649 C CA . THR A 1 88 ? 12.240 -9.662 -11.079 1.00 81.19 88 THR A CA 1
ATOM 650 C C . THR A 1 88 ? 10.840 -9.066 -11.026 1.00 81.19 88 THR A C 1
ATOM 652 O O . THR A 1 88 ? 9.863 -9.797 -10.872 1.00 81.19 88 THR A O 1
ATOM 655 N N . LYS A 1 89 ? 10.762 -7.741 -11.125 1.00 85.94 89 LYS A N 1
ATOM 656 C CA . LYS A 1 89 ? 9.502 -7.002 -11.083 1.00 85.94 89 LYS A CA 1
ATOM 657 C C . LYS A 1 89 ? 8.832 -7.041 -12.449 1.00 85.94 89 LYS A C 1
ATOM 659 O O . LYS A 1 89 ? 9.515 -7.056 -13.468 1.00 85.94 89 LYS A O 1
ATOM 664 N N . ASP A 1 90 ? 7.509 -7.037 -12.430 1.00 88.88 90 ASP A N 1
ATOM 665 C CA . ASP A 1 90 ? 6.655 -6.842 -13.594 1.00 88.88 90 ASP A CA 1
ATOM 666 C C . ASP A 1 90 ? 6.009 -5.446 -13.517 1.00 88.88 90 ASP A C 1
ATOM 668 O O . ASP A 1 90 ? 5.841 -4.896 -12.418 1.00 88.88 90 ASP A O 1
ATOM 672 N N . PRO A 1 91 ? 5.607 -4.855 -14.654 1.00 85.75 91 PRO A N 1
ATOM 673 C CA . PRO A 1 91 ? 4.941 -3.560 -14.653 1.00 85.75 91 PRO A CA 1
ATOM 674 C C . PRO A 1 91 ? 3.603 -3.631 -13.907 1.00 85.75 91 PRO A C 1
ATOM 676 O O . PRO A 1 91 ? 2.760 -4.480 -14.201 1.00 85.75 91 PRO A O 1
ATOM 679 N N . LEU A 1 92 ? 3.361 -2.690 -12.984 1.00 87.81 92 LEU A N 1
ATOM 680 C CA . LEU A 1 92 ? 2.026 -2.511 -12.392 1.00 87.81 92 LEU A CA 1
ATOM 681 C C . LEU A 1 92 ? 0.979 -2.089 -13.427 1.00 87.81 92 LEU A C 1
ATOM 683 O O . LEU A 1 92 ? -0.183 -2.469 -13.315 1.00 87.81 92 LEU A O 1
ATOM 687 N N . ALA A 1 93 ? 1.399 -1.273 -14.392 1.00 86.12 93 ALA A N 1
ATOM 688 C CA . ALA A 1 93 ? 0.573 -0.740 -15.462 1.00 86.12 93 ALA A CA 1
ATOM 689 C C . ALA A 1 93 ? 1.439 -0.296 -16.645 1.00 86.12 93 ALA A C 1
ATOM 691 O O . ALA A 1 93 ? 2.642 -0.040 -16.497 1.00 86.12 93 ALA A O 1
ATOM 692 N N . THR A 1 94 ? 0.813 -0.168 -17.814 1.00 83.75 94 THR A N 1
ATOM 693 C CA . THR A 1 94 ? 1.439 0.434 -18.997 1.00 83.75 94 THR A CA 1
ATOM 694 C C . THR A 1 94 ? 1.636 1.933 -18.770 1.00 83.75 94 THR A C 1
ATOM 696 O O . THR A 1 94 ? 0.858 2.569 -18.063 1.00 83.75 94 THR A O 1
ATOM 699 N N . SER A 1 95 ? 2.653 2.539 -19.389 1.00 80.38 95 SER A N 1
ATOM 700 C CA . SER A 1 95 ? 2.762 4.004 -19.372 1.00 80.38 95 SER A CA 1
ATOM 701 C C . SER A 1 95 ? 1.559 4.640 -20.077 1.00 80.38 95 SER A C 1
ATOM 703 O O . SER A 1 95 ? 1.166 4.200 -21.161 1.00 80.38 95 SER A O 1
ATOM 705 N N . GLY A 1 96 ? 0.983 5.667 -19.456 1.00 83.44 96 GLY A N 1
ATOM 706 C CA . GLY A 1 96 ? -0.272 6.305 -19.845 1.00 83.44 96 GLY A CA 1
ATOM 707 C C . GLY A 1 96 ? -1.504 5.787 -19.096 1.00 83.44 96 GLY A C 1
ATOM 708 O O . GLY A 1 96 ? -2.550 6.436 -19.169 1.00 83.44 96 GLY A O 1
ATOM 709 N N . ASP A 1 97 ? -1.394 4.668 -18.373 1.00 90.56 97 ASP A N 1
ATOM 710 C CA . ASP A 1 97 ? -2.490 4.106 -17.584 1.00 90.56 97 ASP A CA 1
ATOM 711 C C . ASP A 1 97 ? -2.498 4.649 -16.142 1.00 90.56 97 ASP A C 1
ATOM 713 O O . ASP A 1 97 ? -1.508 5.166 -15.610 1.00 90.56 97 ASP A O 1
ATOM 717 N N . SER A 1 98 ? -3.650 4.507 -15.488 1.00 91.75 98 SER A N 1
ATOM 718 C CA . SER A 1 98 ? -3.815 4.782 -14.063 1.00 91.75 98 SER A CA 1
ATOM 719 C C . SER A 1 98 ? -3.983 3.487 -13.280 1.00 91.75 98 SER A C 1
ATOM 721 O O . SER A 1 98 ? -4.716 2.606 -13.717 1.00 91.75 98 SER A O 1
ATOM 723 N N . VAL A 1 99 ? -3.411 3.437 -12.081 1.00 94.50 99 VAL A N 1
ATOM 724 C CA . VAL A 1 99 ? -3.628 2.377 -11.090 1.00 94.50 99 VAL A CA 1
ATOM 725 C C . VAL A 1 99 ? -4.365 2.953 -9.890 1.00 94.50 99 VAL A C 1
ATOM 727 O O . VAL A 1 99 ? -4.017 4.025 -9.381 1.00 94.50 99 VAL A O 1
ATOM 730 N N . ASN A 1 100 ? -5.380 2.239 -9.415 1.00 96.06 100 ASN A N 1
ATOM 731 C CA . ASN A 1 100 ? -6.103 2.567 -8.197 1.00 96.06 100 ASN A CA 1
ATOM 732 C C . ASN A 1 100 ? -5.587 1.744 -7.012 1.00 96.06 100 ASN A C 1
ATOM 734 O O . ASN A 1 100 ? -5.544 0.517 -7.069 1.00 96.06 100 ASN A O 1
ATOM 738 N N . VAL A 1 101 ? -5.252 2.423 -5.917 1.00 95.00 101 VAL A N 1
ATOM 739 C CA . VAL A 1 101 ? -4.853 1.818 -4.645 1.00 95.00 101 VAL A CA 1
ATOM 740 C C . VAL A 1 101 ? -5.884 2.172 -3.586 1.00 95.00 101 VAL A C 1
ATOM 742 O O . VAL A 1 101 ? -6.085 3.345 -3.275 1.00 95.00 101 VAL A O 1
ATOM 745 N N . LYS A 1 102 ? -6.511 1.156 -2.997 1.00 95.62 102 LYS A N 1
ATOM 746 C CA . LYS A 1 102 ? -7.450 1.314 -1.881 1.00 95.62 102 LYS A CA 1
ATOM 747 C C . LYS A 1 102 ? -6.919 0.634 -0.640 1.00 95.62 102 LYS A C 1
ATOM 749 O O . LYS A 1 102 ? -6.449 -0.497 -0.713 1.00 95.62 102 LYS A O 1
ATOM 754 N N . ILE A 1 103 ? -7.052 1.308 0.493 1.00 94.25 103 ILE A N 1
ATOM 755 C CA . ILE A 1 103 ? -6.681 0.790 1.807 1.00 94.25 103 ILE A CA 1
ATOM 756 C C . ILE A 1 103 ? -7.934 0.826 2.669 1.00 94.25 103 ILE A C 1
ATOM 758 O O . ILE A 1 103 ? -8.563 1.875 2.833 1.00 94.25 103 ILE A O 1
ATOM 762 N N . VAL A 1 104 ? -8.320 -0.339 3.172 1.00 94.12 104 VAL A N 1
ATOM 763 C CA . VAL A 1 104 ? -9.544 -0.540 3.947 1.00 94.12 104 VAL A CA 1
ATOM 764 C C . VAL A 1 104 ? -9.174 -1.137 5.290 1.00 94.12 104 VAL A C 1
ATOM 766 O O . VAL A 1 104 ? -8.402 -2.090 5.348 1.00 94.12 104 VAL A O 1
ATOM 769 N N . ASP A 1 105 ? -9.743 -0.590 6.351 1.00 93.81 105 ASP A N 1
ATOM 770 C CA . ASP A 1 105 ? -9.621 -1.136 7.694 1.00 93.81 105 ASP A CA 1
ATOM 771 C C . ASP A 1 105 ? -10.481 -2.402 7.838 1.00 93.81 105 ASP A C 1
ATOM 773 O O . ASP A 1 105 ? -11.661 -2.414 7.478 1.00 93.81 105 ASP A O 1
ATOM 777 N N . VAL A 1 106 ? -9.901 -3.490 8.337 1.00 92.06 106 VAL A N 1
ATOM 778 C CA . VAL A 1 106 ? -10.566 -4.800 8.409 1.00 92.06 106 VAL A CA 1
ATOM 779 C C . VAL A 1 106 ? -11.621 -4.836 9.515 1.00 92.06 106 VAL A C 1
ATOM 781 O O . VAL A 1 106 ? -12.671 -5.453 9.316 1.00 92.06 106 VAL A O 1
ATOM 784 N N . SER A 1 107 ? -11.399 -4.177 10.655 1.00 90.38 107 SER A N 1
ATOM 785 C CA . SER A 1 107 ? -12.342 -4.226 11.781 1.00 90.38 107 SER A CA 1
ATOM 786 C C . SER A 1 107 ? -13.585 -3.373 11.523 1.00 90.38 107 SER A C 1
ATOM 788 O O . SER A 1 107 ? -14.712 -3.859 11.642 1.00 90.38 107 SER A O 1
ATOM 790 N N . SER A 1 108 ? -13.400 -2.122 11.104 1.00 91.56 108 SER A N 1
ATOM 791 C CA . SER A 1 108 ? -14.492 -1.173 10.875 1.00 91.56 108 SER A CA 1
ATOM 792 C C . SER A 1 108 ? -15.072 -1.228 9.460 1.00 91.56 108 SER A C 1
ATOM 794 O O . SER A 1 108 ? -16.156 -0.684 9.231 1.00 91.56 108 SER A O 1
ATOM 796 N N . GLN A 1 109 ? -14.376 -1.868 8.509 1.00 92.50 109 GLN A N 1
ATOM 797 C CA . GLN A 1 109 ? -14.700 -1.867 7.071 1.00 92.50 109 GLN A CA 1
ATOM 798 C C . GLN A 1 109 ? -14.728 -0.460 6.452 1.00 92.50 109 GLN A C 1
ATOM 800 O O . GLN A 1 109 ? -15.276 -0.254 5.365 1.00 92.50 109 GLN A O 1
ATOM 805 N N . GLN A 1 110 ? -14.157 0.529 7.140 1.00 93.50 110 GLN A N 1
ATOM 806 C CA . GLN A 1 110 ? -14.076 1.895 6.650 1.00 93.50 110 GLN A CA 1
ATOM 807 C C . GLN A 1 110 ? -12.863 2.051 5.734 1.00 93.50 110 GLN A C 1
ATOM 809 O O . GLN A 1 110 ? -11.837 1.383 5.863 1.00 93.50 110 GLN A O 1
ATOM 814 N N . MET A 1 111 ? -12.998 2.957 4.776 1.00 94.31 111 MET A N 1
ATOM 815 C CA . MET A 1 111 ? -11.922 3.304 3.863 1.00 94.31 11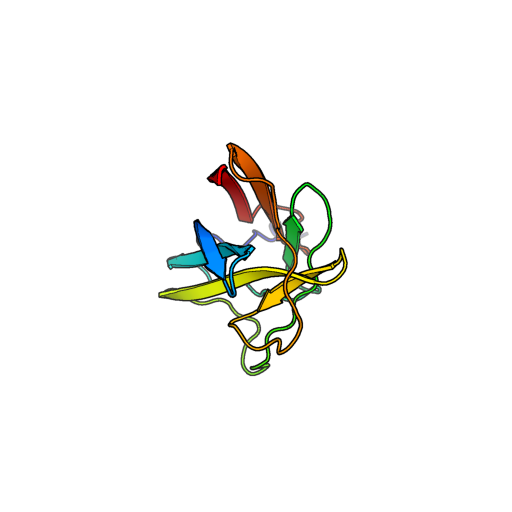1 MET A CA 1
ATOM 816 C C . MET A 1 111 ? -10.921 4.218 4.574 1.00 94.31 111 MET A C 1
ATOM 818 O O . MET A 1 111 ? -11.307 5.284 5.048 1.00 94.31 111 MET A O 1
ATOM 822 N N . ILE A 1 112 ? -9.653 3.801 4.614 1.00 94.06 112 ILE A N 1
ATOM 823 C CA . ILE A 1 112 ? -8.530 4.611 5.106 1.00 94.06 112 ILE A CA 1
ATOM 824 C C . ILE A 1 112 ? -8.045 5.533 3.983 1.00 94.06 112 ILE A C 1
ATOM 826 O O . ILE A 1 112 ? -7.843 6.724 4.196 1.00 94.06 112 ILE A O 1
ATOM 830 N N . ALA A 1 113 ? -7.892 4.996 2.766 1.00 94.69 113 ALA A N 1
ATOM 831 C CA . ALA A 1 113 ? -7.463 5.770 1.604 1.00 94.69 113 ALA A CA 1
ATOM 832 C C . ALA A 1 113 ? -7.986 5.190 0.280 1.00 94.69 113 ALA A C 1
ATOM 834 O O . ALA A 1 113 ? -8.133 3.975 0.133 1.00 94.69 113 ALA A O 1
ATOM 835 N N . ASP A 1 114 ? -8.210 6.075 -0.694 1.00 96.12 114 ASP A N 1
ATOM 836 C CA . ASP A 1 114 ? -8.477 5.758 -2.101 1.00 96.12 114 ASP A CA 1
ATOM 837 C C . ASP A 1 114 ? -7.617 6.681 -2.966 1.00 96.12 114 ASP A C 1
ATOM 839 O O . ASP A 1 114 ? -7.796 7.901 -2.974 1.00 96.12 114 ASP A O 1
ATOM 843 N N . LEU A 1 115 ? -6.611 6.101 -3.613 1.00 95.88 115 LEU A N 1
ATOM 844 C CA . LEU A 1 115 ? -5.527 6.818 -4.268 1.00 95.88 115 LEU A CA 1
ATOM 845 C C . LEU A 1 115 ? -5.462 6.393 -5.733 1.00 95.88 115 LEU A C 1
ATOM 847 O O . LEU A 1 115 ? -5.401 5.208 -6.047 1.00 95.88 115 LEU A O 1
ATOM 851 N N . GLN A 1 116 ? -5.443 7.363 -6.642 1.00 95.44 116 GLN A N 1
ATOM 852 C CA . GLN A 1 116 ? -5.220 7.121 -8.065 1.00 95.44 116 GLN A CA 1
ATOM 853 C C . GLN A 1 116 ? -3.820 7.593 -8.449 1.00 95.44 116 GLN A C 1
ATOM 855 O O . GLN A 1 116 ? -3.458 8.745 -8.202 1.00 95.44 116 GLN A O 1
ATOM 860 N N . VAL A 1 117 ? -3.039 6.705 -9.059 1.00 93.69 117 VAL A N 1
ATOM 861 C CA . VAL A 1 117 ? -1.670 6.971 -9.512 1.00 93.69 117 VAL A CA 1
ATOM 862 C C . VAL A 1 117 ? -1.619 6.843 -11.025 1.00 93.69 117 VAL A C 1
ATOM 864 O O . VAL A 1 117 ? -2.108 5.859 -11.563 1.00 93.69 117 VAL A O 1
ATOM 867 N N . ASN A 1 118 ? -1.034 7.826 -11.705 1.00 91.50 118 ASN A N 1
ATOM 868 C CA . ASN A 1 118 ? -0.883 7.832 -13.162 1.00 91.50 118 ASN A CA 1
ATOM 869 C C . ASN A 1 118 ? 0.584 7.570 -13.529 1.00 91.50 118 ASN A C 1
ATOM 871 O O . ASN A 1 118 ? 1.467 8.152 -12.888 1.00 91.50 118 ASN A O 1
ATOM 875 N N . PHE A 1 119 ? 0.810 6.731 -14.541 1.00 85.88 119 PHE A N 1
ATOM 876 C CA . PHE A 1 119 ? 2.122 6.313 -15.057 1.00 85.88 119 PHE A CA 1
ATOM 877 C C . PHE A 1 119 ? 2.351 6.738 -16.513 1.00 85.88 119 PHE A C 1
ATOM 879 O O . PHE A 1 119 ? 1.380 7.171 -17.167 1.00 85.88 119 PHE A O 1
#

Secondary structure (DSSP, 8-state):
-PPPPPPP-EEEEEEEEEETTEEEEEEEEEEES-EE-STTTEEEEETTEEPEE--S-TT--EE-TT-EEEEEEETTEEEEESS---SPPB-SS-TT-EEEEEEEETTT--EEEEEEEE-

Radius of gyration: 14.09 Å; chains: 1; bounding box: 38×25×42 Å

Foldseek 3Di:
DDDADDAWQWDKDWEWDADPNAIKIKIATQDGGWQQQQPQWKFKAKQNHTADEDEPPVVGSTRHHGDIWMWFDAPNHIYIYNRPDPGDTDHSDDAQDKIWIWMATPRRRDTNDIYIYHD

pLDDT: mean 86.18, std 11.15, range [45.56, 96.12]

Sequence (119 aa):
MGPPEQAPQASLRASGVMMDGENAIKLEHQGGDAVYLDATHTKVLIDGTTATTVLANADTEAFDAGEFVYLFNVSGVYYIDTLNTTDTKDPLATSGDSVNVKIVDVSSQQMIADLQVNF